Protein AF-A0A7C4Y685-F1 (afdb_monomer_lite)

Secondary structure (DSSP, 8-state):
-PPPEEEEE-S-HHHHHHHHHHHHHTT-EEEEESSHHHHHHHHHH---S-EE-

pLDDT: mean 95.04, std 7.15, range [53.91, 98.44]

Radius of gyration: 10.61 Å; chains: 1; bounding box: 25×15×30 Å

Sequence (53 aa):
MIDPTVLLVEDDPIMGESLQLRLRLEHFAVDWVRDLHAAHKALQTRLYPLVLS

Foldseek 3Di:
DDAQEEEEAAQDPVVVVVVCVVCVVVRHHYDYDNDPVVVVVVVVVDDHPYYHD

Structure (mmCIF, N/CA/C/O backbone):
data_AF-A0A7C4Y685-F1
#
_entry.id   AF-A0A7C4Y685-F1
#
loop_
_atom_site.group_PDB
_atom_site.id
_atom_site.type_symbol
_atom_site.label_atom_id
_atom_site.label_alt_id
_atom_site.label_comp_id
_atom_site.label_asym_id
_atom_site.label_entity_id
_atom_site.label_seq_id
_atom_site.pdbx_PDB_ins_code
_atom_site.Cartn_x
_atom_site.Cartn_y
_atom_site.Cartn_z
_atom_site.occupancy
_atom_site.B_iso_or_equiv
_atom_site.auth_seq_id
_atom_site.auth_comp_id
_atom_site.auth_asym_id
_atom_site.auth_atom_id
_atom_site.pdbx_PDB_model_num
ATOM 1 N N . MET A 1 1 ? -6.690 -4.684 18.839 1.00 53.91 1 MET A N 1
ATOM 2 C CA . MET A 1 1 ? -7.237 -3.594 18.002 1.00 53.91 1 MET A CA 1
ATOM 3 C C . MET A 1 1 ? -6.829 -3.911 16.576 1.00 53.91 1 MET A C 1
ATOM 5 O O . MET A 1 1 ? -5.743 -4.446 16.413 1.00 53.91 1 MET A O 1
ATOM 9 N N . ILE A 1 2 ? -7.708 -3.734 15.592 1.00 71.00 2 ILE A N 1
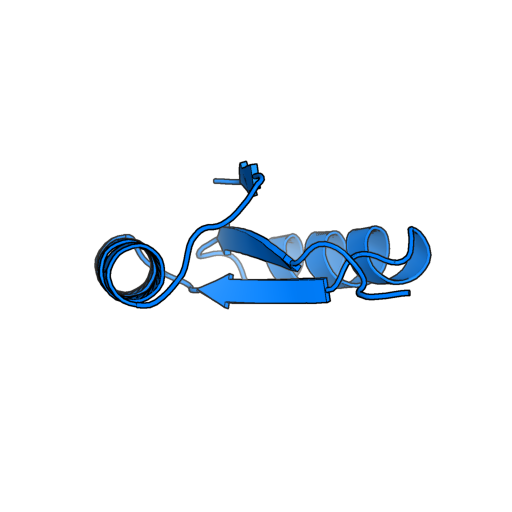ATOM 10 C CA . ILE A 1 2 ? -7.365 -3.998 14.187 1.00 71.00 2 ILE A CA 1
ATOM 11 C C . ILE A 1 2 ? -6.793 -2.698 13.632 1.00 71.00 2 ILE A C 1
ATOM 13 O O . ILE A 1 2 ? -7.496 -1.688 13.650 1.00 71.00 2 ILE A O 1
ATOM 17 N N . ASP A 1 3 ? -5.546 -2.723 13.171 1.00 82.44 3 ASP A N 1
ATOM 18 C CA . ASP A 1 3 ? -4.938 -1.566 12.520 1.00 82.44 3 ASP A CA 1
ATOM 19 C C . ASP A 1 3 ? -5.676 -1.289 11.198 1.00 82.44 3 ASP A C 1
ATOM 21 O O . ASP A 1 3 ? -5.861 -2.211 10.389 1.00 82.44 3 ASP A O 1
ATOM 25 N N . PRO A 1 4 ? -6.147 -0.052 10.954 1.00 89.31 4 PRO A N 1
ATOM 26 C CA . PRO A 1 4 ? -6.823 0.279 9.709 1.00 89.31 4 PRO A CA 1
ATOM 27 C C . PRO A 1 4 ? -5.864 0.065 8.533 1.00 89.31 4 PRO A C 1
ATOM 29 O O . PRO A 1 4 ? -4.729 0.541 8.541 1.00 89.31 4 PRO A O 1
ATOM 32 N N . THR A 1 5 ? -6.311 -0.682 7.521 1.00 96.00 5 THR A N 1
ATOM 33 C CA . THR A 1 5 ? -5.504 -0.934 6.321 1.00 96.00 5 THR A CA 1
ATOM 34 C C . THR A 1 5 ? -5.770 0.135 5.277 1.00 96.00 5 THR A C 1
ATOM 36 O O . THR A 1 5 ? -6.917 0.335 4.890 1.00 96.00 5 THR A O 1
ATOM 39 N N . VAL A 1 6 ? -4.718 0.792 4.808 1.00 96.75 6 VAL A N 1
ATOM 40 C CA . VAL A 1 6 ? -4.749 1.758 3.707 1.00 96.75 6 VAL A CA 1
ATOM 41 C C . VAL A 1 6 ? -4.417 1.038 2.403 1.00 96.75 6 VAL A C 1
ATOM 43 O O . VAL A 1 6 ? -3.515 0.199 2.380 1.00 96.75 6 VAL A O 1
ATOM 46 N N . LEU A 1 7 ? -5.127 1.371 1.324 1.00 98.00 7 LEU A N 1
ATOM 47 C CA . LEU A 1 7 ? -4.727 0.987 -0.029 1.00 98.00 7 LEU A CA 1
ATOM 48 C C . LEU A 1 7 ? -3.818 2.083 -0.593 1.00 98.00 7 LEU A C 1
ATOM 50 O O . LEU A 1 7 ? -4.278 3.201 -0.812 1.00 98.00 7 LEU A O 1
ATOM 54 N N . LEU A 1 8 ? -2.546 1.767 -0.811 1.00 98.19 8 LEU A N 1
ATOM 55 C CA . LEU A 1 8 ? -1.580 2.636 -1.480 1.00 98.19 8 LEU A CA 1
ATOM 56 C C . LEU A 1 8 ? -1.473 2.222 -2.951 1.00 98.19 8 LEU A C 1
ATOM 58 O O . LEU A 1 8 ? -1.178 1.064 -3.241 1.00 98.19 8 LEU A O 1
ATOM 62 N N . VAL A 1 9 ? -1.692 3.158 -3.866 1.00 98.19 9 VAL A N 1
ATOM 63 C CA . VAL A 1 9 ? -1.538 2.994 -5.312 1.00 98.1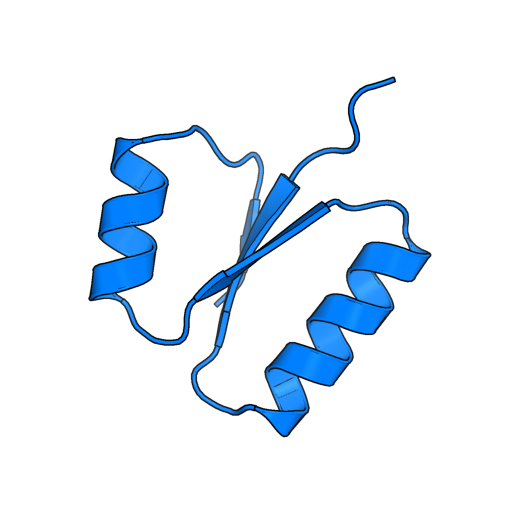9 9 VAL A CA 1
ATOM 64 C C . VAL A 1 9 ? -0.360 3.857 -5.736 1.00 98.19 9 VAL A C 1
ATOM 66 O O . VAL A 1 9 ? -0.471 5.070 -5.752 1.00 98.19 9 VAL A O 1
ATOM 69 N N . GLU A 1 10 ? 0.785 3.250 -6.017 1.00 98.44 10 GLU A N 1
ATOM 70 C CA . GLU A 1 10 ? 1.999 4.001 -6.354 1.00 98.44 10 GLU A CA 1
ATOM 71 C C . GLU A 1 10 ? 2.866 3.146 -7.275 1.00 98.44 10 GLU A C 1
ATOM 73 O O . GLU A 1 10 ? 3.217 2.011 -6.918 1.00 98.44 10 GLU A O 1
ATOM 78 N N . ASP A 1 11 ? 3.166 3.656 -8.467 1.00 97.81 11 ASP A N 1
ATOM 79 C CA . ASP A 1 11 ? 3.940 2.946 -9.481 1.00 97.81 11 ASP A CA 1
ATOM 80 C C . ASP A 1 11 ? 5.443 3.051 -9.206 1.00 97.81 11 ASP A C 1
ATOM 82 O O . ASP A 1 11 ? 6.162 2.064 -9.411 1.00 97.81 11 ASP A O 1
ATOM 86 N N . ASP A 1 12 ? 5.910 4.156 -8.618 1.00 98.25 12 ASP A N 1
ATOM 87 C CA . ASP A 1 12 ? 7.313 4.343 -8.252 1.00 98.25 12 ASP A CA 1
ATOM 88 C C . ASP A 1 12 ? 7.709 3.510 -7.005 1.00 98.25 12 ASP A C 1
ATOM 90 O O . ASP A 1 12 ? 7.158 3.672 -5.911 1.00 98.25 12 ASP A O 1
ATOM 94 N N . PRO A 1 13 ? 8.688 2.585 -7.109 1.00 96.50 13 PRO A N 1
ATOM 95 C CA . PRO A 1 13 ? 9.127 1.773 -5.971 1.00 96.50 13 PRO A CA 1
ATOM 96 C C . PRO A 1 13 ? 9.740 2.554 -4.817 1.00 96.50 13 PRO A C 1
ATOM 98 O O . PRO A 1 13 ? 9.522 2.186 -3.666 1.00 96.50 13 PRO A O 1
ATOM 101 N N . ILE A 1 14 ? 10.487 3.612 -5.102 1.00 97.75 14 ILE A N 1
ATOM 102 C CA . ILE A 1 14 ? 11.179 4.392 -4.078 1.00 97.75 14 ILE A CA 1
ATOM 103 C C . ILE A 1 14 ? 10.149 5.180 -3.268 1.00 97.75 14 ILE A C 1
ATOM 105 O O . ILE A 1 14 ? 10.190 5.181 -2.033 1.00 97.75 14 ILE A O 1
ATOM 109 N N . MET A 1 15 ? 9.194 5.811 -3.950 1.00 97.31 15 MET A N 1
ATOM 110 C CA . MET A 1 15 ? 8.134 6.571 -3.300 1.00 97.31 15 MET A CA 1
ATOM 111 C C . MET A 1 15 ? 7.226 5.658 -2.477 1.00 97.31 15 MET A C 1
ATOM 113 O O . MET A 1 15 ? 6.981 5.925 -1.297 1.00 97.31 15 MET A O 1
ATOM 117 N N . GLY A 1 16 ? 6.777 4.541 -3.048 1.00 98.00 16 GLY A N 1
ATOM 118 C CA . GLY A 1 16 ? 5.850 3.669 -2.339 1.00 98.00 16 GLY A CA 1
ATOM 119 C C . GLY A 1 16 ? 6.484 2.903 -1.172 1.00 98.00 16 GLY A C 1
ATOM 120 O O . GLY A 1 16 ? 5.812 2.705 -0.159 1.00 98.00 16 GLY A O 1
ATOM 121 N N . GLU A 1 17 ? 7.780 2.566 -1.220 1.00 98.00 17 GLU A N 1
ATOM 122 C CA . GLU A 1 17 ? 8.501 2.033 -0.051 1.00 98.00 17 GLU A CA 1
ATOM 123 C C . GLU A 1 17 ? 8.576 3.066 1.080 1.00 98.00 17 GLU A C 1
ATOM 125 O O . GLU A 1 17 ? 8.306 2.740 2.240 1.00 98.00 17 GLU A O 1
ATOM 130 N N . SER A 1 18 ? 8.884 4.322 0.744 1.00 98.06 18 SER A N 1
ATOM 131 C CA . SER A 1 18 ? 8.944 5.432 1.702 1.00 98.06 18 SER A CA 1
ATOM 132 C C . SER A 1 18 ? 7.590 5.671 2.384 1.00 98.06 18 SER A C 1
ATOM 134 O O . SER A 1 18 ? 7.506 5.758 3.615 1.00 98.06 18 SER A O 1
ATOM 136 N N . LEU A 1 19 ? 6.506 5.692 1.601 1.00 97.56 19 LEU A N 1
ATOM 137 C CA . LEU A 1 19 ? 5.140 5.841 2.106 1.00 97.56 19 LEU A CA 1
ATOM 138 C C . LEU A 1 19 ? 4.712 4.643 2.957 1.00 97.56 19 LEU A C 1
ATOM 140 O O . LEU A 1 19 ? 4.178 4.830 4.053 1.00 97.56 19 LEU A O 1
ATOM 144 N N . GLN A 1 20 ? 4.979 3.416 2.502 1.00 97.50 20 GLN A N 1
ATOM 145 C CA . GLN A 1 20 ? 4.662 2.206 3.256 1.00 97.50 20 GLN A CA 1
ATOM 146 C C . GLN A 1 20 ? 5.389 2.183 4.606 1.00 97.50 20 GLN A C 1
ATOM 148 O O . GLN A 1 20 ? 4.770 1.863 5.624 1.00 97.50 20 GLN A O 1
ATOM 153 N N . LEU A 1 21 ? 6.680 2.531 4.635 1.00 97.62 21 LEU A N 1
ATOM 154 C CA . LEU A 1 21 ? 7.454 2.608 5.873 1.00 97.62 21 LEU A CA 1
ATOM 155 C C . LEU A 1 21 ? 6.847 3.637 6.828 1.00 97.62 21 LEU A C 1
ATOM 157 O O . LEU A 1 21 ? 6.622 3.322 7.998 1.00 97.62 21 LEU A O 1
ATOM 161 N N . ARG A 1 22 ? 6.540 4.843 6.335 1.00 97.06 22 ARG A N 1
ATOM 162 C CA . ARG A 1 22 ? 5.961 5.900 7.168 1.00 97.06 22 ARG A CA 1
ATOM 163 C C . ARG A 1 22 ? 4.604 5.495 7.739 1.00 97.06 22 ARG A C 1
ATOM 165 O O . ARG A 1 22 ? 4.399 5.636 8.935 1.00 97.06 22 ARG A O 1
ATOM 172 N N . LEU A 1 23 ? 3.708 4.949 6.921 1.00 95.62 23 LEU A N 1
ATOM 173 C CA . LEU A 1 23 ? 2.381 4.508 7.362 1.00 95.62 23 LEU A CA 1
ATOM 174 C C . LEU A 1 23 ? 2.459 3.387 8.407 1.00 95.62 23 LEU A C 1
ATOM 176 O O . LEU A 1 23 ? 1.719 3.411 9.388 1.00 95.62 23 LEU A O 1
ATOM 180 N N . ARG A 1 24 ? 3.393 2.444 8.249 1.00 94.81 24 ARG A N 1
ATOM 181 C CA . ARG A 1 24 ? 3.622 1.385 9.245 1.00 94.81 24 ARG A CA 1
ATOM 182 C C . ARG A 1 24 ? 4.137 1.928 10.579 1.00 94.81 24 ARG A C 1
ATOM 184 O O . ARG A 1 24 ? 3.743 1.407 11.618 1.00 94.81 24 ARG A O 1
ATOM 191 N N . LEU A 1 25 ? 4.983 2.963 10.566 1.00 96.44 25 LEU A N 1
ATOM 192 C CA . LEU A 1 25 ? 5.437 3.639 11.791 1.00 96.44 25 LEU A CA 1
ATOM 193 C C . LEU A 1 25 ? 4.285 4.326 12.536 1.00 96.44 25 LEU A C 1
ATOM 195 O O . LEU A 1 25 ? 4.307 4.384 13.759 1.00 96.44 25 LEU A O 1
ATOM 199 N N . GLU A 1 26 ? 3.269 4.790 11.810 1.00 94.81 26 GLU A N 1
ATOM 200 C CA . GLU A 1 26 ? 2.042 5.375 12.369 1.00 94.81 26 GLU A CA 1
ATOM 201 C C . GLU A 1 26 ? 0.969 4.305 12.686 1.00 94.81 26 GLU A C 1
ATOM 203 O O . GLU A 1 26 ? -0.194 4.636 12.909 1.00 94.81 26 GLU A O 1
ATOM 208 N N . HIS A 1 27 ? 1.343 3.017 12.708 1.00 94.19 27 HIS A N 1
ATOM 209 C CA . HIS A 1 27 ? 0.468 1.874 13.009 1.00 94.19 27 HIS A CA 1
ATOM 210 C C . HIS A 1 27 ? -0.682 1.641 12.011 1.00 94.19 27 HIS A C 1
ATOM 212 O O . HIS A 1 27 ? -1.732 1.112 12.373 1.00 94.19 27 HIS A O 1
ATOM 218 N N . PHE A 1 28 ? -0.483 1.977 10.734 1.00 95.50 28 PHE A N 1
ATOM 219 C CA . PHE A 1 28 ? -1.369 1.540 9.654 1.00 95.50 28 PHE A CA 1
ATOM 220 C C . PHE A 1 28 ? -0.860 0.251 9.008 1.00 95.50 28 PHE A C 1
ATOM 222 O O . PHE A 1 28 ? 0.330 0.089 8.718 1.00 95.50 28 PHE A O 1
ATOM 229 N N . ALA A 1 29 ? -1.790 -0.646 8.687 1.00 96.31 29 ALA A N 1
ATOM 230 C CA . ALA A 1 29 ? -1.530 -1.688 7.704 1.00 96.31 29 ALA A CA 1
ATOM 231 C C . ALA A 1 29 ? -1.584 -1.074 6.293 1.00 96.31 29 ALA A C 1
ATOM 233 O O . ALA A 1 29 ? -2.333 -0.129 6.050 1.00 96.31 29 ALA A O 1
ATOM 234 N N . VAL A 1 30 ? -0.801 -1.601 5.353 1.00 96.69 30 VAL A N 1
ATOM 235 C CA . VAL A 1 30 ? -0.713 -1.048 3.993 1.00 96.69 30 VAL A CA 1
ATOM 236 C C . VAL A 1 30 ? -0.777 -2.175 2.979 1.00 96.69 30 VAL A C 1
ATOM 238 O O . VAL A 1 30 ? 0.129 -3.011 2.940 1.00 96.69 30 VAL A O 1
ATOM 241 N N . ASP A 1 31 ? -1.803 -2.140 2.136 1.00 97.50 31 ASP A N 1
ATOM 242 C CA . ASP A 1 31 ? -1.860 -2.921 0.907 1.00 97.50 31 ASP A CA 1
ATOM 243 C C . ASP A 1 31 ? -1.355 -2.017 -0.217 1.00 97.50 31 ASP A C 1
ATOM 245 O O . ASP A 1 31 ? -1.977 -1.006 -0.532 1.00 97.50 31 ASP A O 1
ATOM 249 N N . TRP A 1 32 ? -0.193 -2.340 -0.781 1.00 98.00 32 TRP A N 1
ATOM 250 C CA . TRP A 1 32 ? 0.430 -1.536 -1.829 1.00 98.00 32 TRP A CA 1
ATOM 251 C C . TRP A 1 32 ? 0.299 -2.223 -3.185 1.00 98.00 32 TRP A C 1
ATOM 253 O O . TRP A 1 32 ? 0.719 -3.369 -3.359 1.00 98.00 32 TRP A O 1
ATOM 263 N N . VAL A 1 33 ? -0.277 -1.506 -4.143 1.00 98.25 33 VAL A N 1
ATOM 264 C CA . VAL A 1 33 ? -0.429 -1.909 -5.540 1.00 98.25 33 VAL A CA 1
ATOM 265 C C . VAL A 1 33 ? 0.257 -0.900 -6.460 1.00 98.25 33 VAL A C 1
ATOM 267 O O . VAL A 1 33 ? 0.421 0.265 -6.108 1.00 98.25 33 VAL A O 1
ATOM 270 N N . ARG A 1 34 ? 0.670 -1.356 -7.646 1.00 97.50 34 ARG A N 1
ATOM 271 C CA . ARG A 1 34 ? 1.484 -0.565 -8.587 1.00 97.50 34 ARG A CA 1
ATOM 272 C C . ARG A 1 34 ? 0.703 0.052 -9.737 1.00 97.50 34 ARG A C 1
ATOM 274 O O . ARG A 1 34 ? 1.260 0.807 -10.519 1.00 97.50 34 ARG A O 1
ATOM 281 N N . ASP A 1 35 ? -0.565 -0.312 -9.878 1.00 97.31 35 ASP A N 1
ATOM 282 C CA . ASP A 1 35 ? -1.384 0.114 -10.999 1.00 97.31 35 ASP A CA 1
ATOM 283 C C . ASP A 1 35 ? -2.869 0.174 -10.626 1.00 97.31 35 ASP A C 1
ATOM 285 O O . ASP A 1 35 ? -3.332 -0.379 -9.618 1.00 97.31 35 ASP A O 1
ATOM 289 N N . LEU A 1 36 ? -3.630 0.853 -11.484 1.00 96.00 36 LEU A N 1
ATOM 290 C CA . LEU A 1 36 ? -5.064 1.057 -11.306 1.00 96.00 36 LEU A CA 1
ATOM 291 C C . LEU A 1 36 ? -5.875 -0.240 -11.416 1.00 96.00 36 LEU A C 1
ATOM 293 O O . LEU A 1 36 ? -6.942 -0.341 -10.808 1.00 96.00 36 LEU A O 1
ATOM 297 N N . HIS A 1 37 ? -5.403 -1.240 -12.165 1.00 97.94 37 HIS A N 1
ATOM 298 C CA . HIS A 1 37 ? -6.116 -2.508 -12.309 1.00 97.94 37 HIS A CA 1
ATOM 299 C C . HIS A 1 37 ? -6.081 -3.304 -10.998 1.00 97.94 37 HIS A C 1
ATOM 301 O O . HIS A 1 37 ? -7.114 -3.784 -10.521 1.00 97.94 37 HIS A O 1
ATOM 307 N N . ALA A 1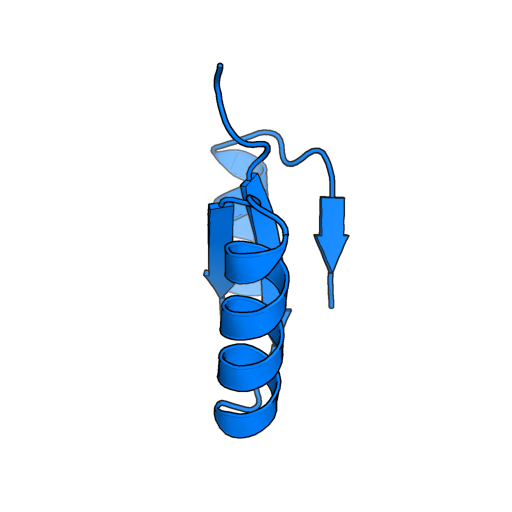 38 ? -4.910 -3.389 -10.375 1.00 98.00 38 ALA A N 1
ATOM 308 C CA . ALA A 1 38 ? -4.713 -3.994 -9.071 1.00 98.00 38 ALA A CA 1
ATOM 309 C C . ALA A 1 38 ? -5.465 -3.224 -7.975 1.00 98.00 38 ALA A C 1
ATOM 311 O O . ALA A 1 38 ? -6.121 -3.854 -7.142 1.00 98.00 38 ALA A O 1
ATOM 312 N N . ALA A 1 39 ? -5.460 -1.887 -8.018 1.00 97.56 39 ALA A N 1
ATOM 313 C CA . ALA A 1 39 ? -6.244 -1.060 -7.097 1.00 97.56 39 ALA A CA 1
ATOM 314 C C . ALA A 1 39 ? -7.746 -1.345 -7.207 1.00 97.56 39 ALA A C 1
ATOM 316 O O . ALA A 1 39 ? -8.421 -1.576 -6.202 1.00 97.56 39 ALA A O 1
ATOM 317 N N . HIS A 1 40 ? -8.267 -1.405 -8.435 1.00 97.56 40 HIS A N 1
ATOM 318 C CA . HIS A 1 40 ? -9.670 -1.719 -8.679 1.00 97.56 40 HIS A CA 1
ATOM 319 C C . HIS A 1 40 ? -10.039 -3.107 -8.150 1.00 97.56 40 HIS A C 1
ATOM 321 O O . HIS A 1 40 ? -11.056 -3.267 -7.476 1.00 97.56 40 HIS A O 1
ATOM 327 N N . LYS A 1 41 ? -9.187 -4.109 -8.395 1.00 98.00 41 LYS A N 1
ATOM 328 C CA . LYS A 1 41 ? -9.391 -5.466 -7.883 1.00 98.00 41 LYS A CA 1
ATOM 329 C C . LYS A 1 41 ? -9.386 -5.506 -6.351 1.00 98.00 41 LYS A C 1
ATOM 331 O O . LYS A 1 41 ? -10.241 -6.169 -5.771 1.00 98.00 41 LYS A O 1
ATOM 336 N N . ALA A 1 42 ? -8.478 -4.782 -5.695 1.00 97.50 42 ALA A N 1
ATOM 337 C CA . ALA A 1 42 ? -8.428 -4.702 -4.235 1.00 97.50 42 ALA A CA 1
ATOM 338 C C . ALA A 1 42 ? -9.738 -4.131 -3.663 1.00 97.50 42 ALA A C 1
ATOM 340 O O . ALA A 1 42 ? -10.350 -4.751 -2.788 1.00 97.50 42 ALA A O 1
ATOM 341 N N . LEU A 1 43 ? -10.226 -3.024 -4.234 1.00 96.69 43 LEU A N 1
ATOM 342 C CA . LEU A 1 43 ? -11.474 -2.362 -3.831 1.00 96.69 43 LEU A CA 1
ATOM 343 C C . LEU A 1 43 ? -12.725 -3.237 -3.997 1.00 96.69 43 LEU A C 1
ATOM 345 O O . LEU A 1 43 ? -13.700 -3.049 -3.275 1.00 96.69 43 LEU A O 1
ATOM 349 N N . GLN A 1 44 ? -12.710 -4.213 -4.908 1.00 97.62 44 GLN A N 1
ATOM 350 C CA . GLN A 1 44 ? -13.810 -5.176 -5.049 1.00 97.62 44 GLN A CA 1
ATOM 351 C C . GLN A 1 44 ? -13.821 -6.259 -3.962 1.00 97.62 44 GLN A C 1
ATOM 353 O O . GLN A 1 44 ? -14.855 -6.879 -3.725 1.00 97.62 44 GLN A O 1
ATOM 358 N N . THR A 1 45 ? -12.683 -6.515 -3.313 1.00 95.38 45 THR A N 1
ATOM 359 C CA . THR A 1 45 ? -12.542 -7.605 -2.329 1.00 95.38 45 THR A CA 1
ATOM 360 C C . THR A 1 45 ? -12.662 -7.136 -0.886 1.00 95.38 45 THR A C 1
ATOM 362 O O . THR A 1 45 ? -12.985 -7.930 -0.002 1.00 95.38 45 THR A O 1
ATOM 365 N N . ARG A 1 46 ? -12.393 -5.851 -0.632 1.00 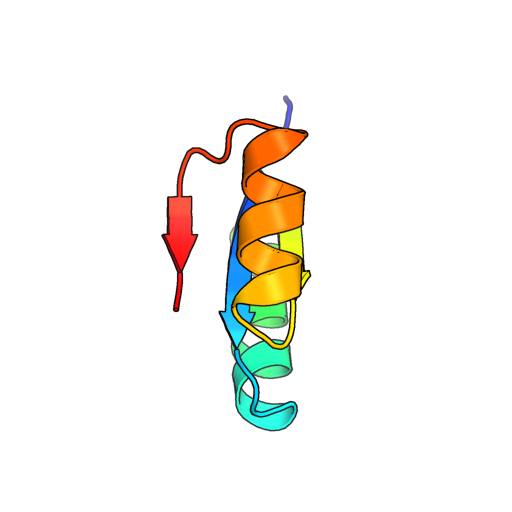93.50 46 ARG A N 1
ATOM 366 C CA . ARG A 1 46 ? -12.293 -5.288 0.710 1.00 93.50 46 ARG A CA 1
ATOM 367 C C . ARG A 1 46 ? -12.634 -3.800 0.713 1.00 93.50 46 ARG A C 1
ATOM 369 O O . ARG A 1 46 ? -12.274 -3.065 -0.199 1.00 93.50 46 ARG A O 1
ATOM 376 N N . LEU A 1 47 ? -13.257 -3.347 1.80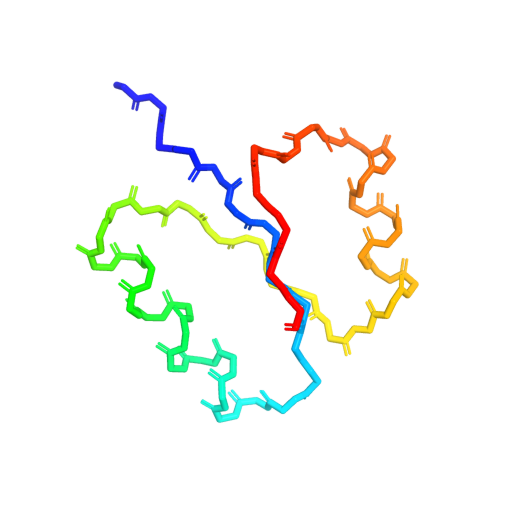1 1.00 94.19 47 LEU A N 1
ATOM 377 C CA . LEU A 1 47 ? -13.408 -1.924 2.092 1.00 94.19 47 LEU A CA 1
ATOM 378 C C . LEU A 1 47 ? -12.128 -1.363 2.717 1.00 94.19 47 LEU A C 1
ATOM 380 O O . LEU A 1 47 ? -11.651 -1.865 3.740 1.00 94.19 47 LEU A O 1
ATOM 384 N N . TYR A 1 48 ? -11.620 -0.293 2.115 1.00 96.00 48 TYR A N 1
ATOM 385 C CA . TYR A 1 48 ? -10.505 0.483 2.638 1.00 96.00 48 TYR A CA 1
ATOM 386 C C . TYR A 1 48 ? -11.031 1.811 3.196 1.00 96.00 48 TYR A C 1
ATOM 388 O O . TYR A 1 48 ? -11.735 2.521 2.479 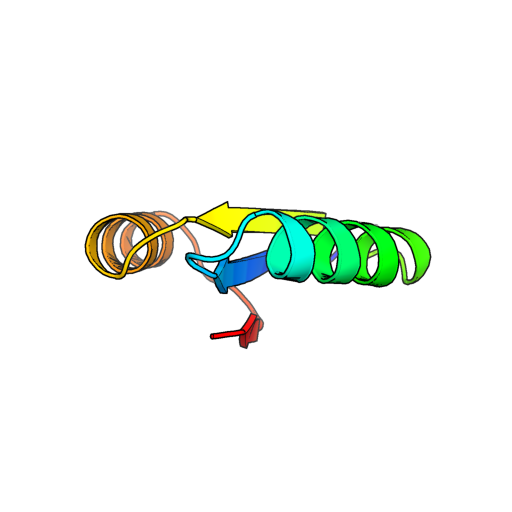1.00 96.00 48 TYR A O 1
ATOM 396 N N . PRO A 1 49 ? -10.707 2.179 4.449 1.00 94.75 49 PRO A N 1
ATOM 397 C CA . PRO A 1 49 ? -11.053 3.486 5.009 1.00 94.75 49 PRO A CA 1
ATOM 398 C C . PRO A 1 49 ? -10.344 4.648 4.299 1.00 94.75 49 PRO A C 1
ATOM 400 O O . PRO A 1 49 ? -10.806 5.782 4.385 1.00 94.75 49 PRO A O 1
ATOM 403 N N . LEU A 1 50 ? -9.228 4.374 3.617 1.00 95.38 50 LEU A N 1
ATOM 404 C CA . LEU A 1 50 ? -8.459 5.349 2.855 1.00 95.38 50 LEU A CA 1
ATOM 405 C C . LEU A 1 50 ? -7.806 4.673 1.646 1.00 95.38 50 LEU A C 1
ATOM 407 O O . LEU A 1 50 ? -7.232 3.587 1.768 1.00 95.38 50 LEU A O 1
ATOM 411 N N . VAL A 1 51 ? -7.862 5.362 0.509 1.00 96.88 51 VAL A N 1
ATOM 412 C CA . VAL A 1 51 ? -7.073 5.069 -0.689 1.00 96.88 51 VAL A CA 1
ATOM 413 C C . VAL A 1 51 ? -6.147 6.258 -0.924 1.00 96.88 51 VAL A C 1
ATOM 415 O O . VAL A 1 51 ? -6.615 7.396 -0.935 1.00 96.88 51 VAL A O 1
ATOM 418 N N . LEU A 1 52 ? -4.853 5.995 -1.082 1.00 95.88 52 LEU A N 1
ATOM 419 C CA . LEU A 1 52 ? -3.820 6.983 -1.386 1.00 95.88 52 LEU A CA 1
ATOM 420 C C . LEU A 1 52 ? -3.238 6.656 -2.766 1.00 95.88 52 LEU A C 1
ATOM 422 O O . LEU A 1 52 ? -2.884 5.501 -2.991 1.00 95.88 52 LEU A O 1
ATOM 426 N N . SER A 1 53 ? -3.185 7.638 -3.668 1.00 91.62 53 SER A N 1
ATOM 427 C CA . SER A 1 53 ? -2.689 7.519 -5.047 1.00 91.62 53 SER A CA 1
ATOM 428 C C . SER A 1 53 ? -1.731 8.648 -5.387 1.00 91.62 53 SER A C 1
ATOM 430 O O . SER A 1 53 ? -1.786 9.678 -4.676 1.00 91.62 53 SER A O 1
#